Protein AF-A0A2I8AGQ9-F1 (afdb_monomer_lite)

Structure (mmCIF, N/CA/C/O backbone):
data_AF-A0A2I8AGQ9-F1
#
_entry.id   AF-A0A2I8AGQ9-F1
#
loop_
_atom_site.group_PDB
_atom_site.id
_atom_site.type_symbol
_atom_site.label_atom_id
_atom_site.label_alt_id
_atom_site.label_comp_id
_atom_site.label_asym_id
_atom_site.label_entity_id
_atom_site.label_seq_id
_atom_site.pdbx_PDB_ins_code
_atom_site.Cartn_x
_atom_site.Cartn_y
_atom_site.Cartn_z
_atom_site.occupancy
_atom_site.B_iso_or_equiv
_atom_site.auth_seq_id
_atom_site.auth_comp_id
_atom_site.auth_asym_id
_atom_site.auth_atom_id
_atom_site.pdbx_PDB_model_num
ATOM 1 N N . MET A 1 1 ? 28.857 -2.330 -34.653 1.00 51.91 1 MET A N 1
ATOM 2 C CA . MET A 1 1 ? 27.983 -2.149 -33.474 1.00 51.91 1 MET A CA 1
ATOM 3 C C . MET A 1 1 ? 27.878 -3.495 -32.784 1.00 51.91 1 MET A C 1
ATOM 5 O O . MET A 1 1 ? 27.589 -4.466 -33.470 1.00 51.91 1 MET A O 1
ATOM 9 N N . LEU A 1 2 ? 28.209 -3.587 -31.494 1.00 62.34 2 LEU A N 1
ATOM 10 C CA . LEU A 1 2 ? 28.054 -4.830 -30.730 1.00 62.34 2 LEU A CA 1
ATOM 11 C C . LEU A 1 2 ? 26.561 -5.194 -30.757 1.00 62.34 2 LEU A C 1
ATOM 13 O O . LEU A 1 2 ? 25.749 -4.417 -30.266 1.00 62.34 2 LEU A O 1
ATOM 17 N N . GLY A 1 3 ? 26.197 -6.306 -31.401 1.00 67.50 3 GLY A N 1
ATOM 18 C CA . GLY A 1 3 ? 24.812 -6.737 -31.649 1.00 67.50 3 GLY A CA 1
ATOM 19 C C . GLY A 1 3 ? 24.079 -7.238 -30.401 1.00 67.50 3 GLY A C 1
ATOM 20 O O . GLY A 1 3 ? 23.396 -8.252 -30.460 1.00 67.50 3 GLY A O 1
ATOM 21 N N . ILE A 1 4 ? 24.269 -6.565 -29.268 1.00 74.38 4 ILE A N 1
ATOM 22 C CA . ILE A 1 4 ? 23.658 -6.885 -27.980 1.00 74.38 4 ILE A CA 1
ATOM 23 C C . ILE A 1 4 ? 22.471 -5.953 -27.765 1.00 74.38 4 ILE A C 1
ATOM 25 O O . ILE A 1 4 ? 22.631 -4.741 -27.615 1.00 74.38 4 ILE A O 1
ATOM 29 N N . THR A 1 5 ? 21.270 -6.523 -27.743 1.00 85.56 5 THR A N 1
ATOM 30 C CA . THR A 1 5 ? 20.049 -5.796 -27.395 1.00 85.56 5 THR A CA 1
ATOM 31 C C . THR A 1 5 ? 20.006 -5.603 -25.880 1.00 85.56 5 THR A C 1
ATOM 33 O O . THR A 1 5 ? 20.085 -6.576 -25.131 1.00 85.56 5 THR A O 1
ATOM 36 N N . LEU A 1 6 ? 19.855 -4.358 -25.412 1.00 86.88 6 LEU A N 1
ATOM 37 C CA . LEU A 1 6 ? 19.819 -4.017 -23.980 1.00 86.88 6 LEU A CA 1
ATOM 38 C C . LEU A 1 6 ? 18.819 -4.885 -23.199 1.00 86.88 6 LEU A C 1
ATOM 40 O O . LEU A 1 6 ? 19.109 -5.314 -22.090 1.00 86.88 6 LEU A O 1
ATOM 44 N N . GLU A 1 7 ? 17.680 -5.210 -23.803 1.00 88.12 7 GLU A N 1
ATOM 45 C CA . GLU A 1 7 ? 16.611 -6.010 -23.198 1.00 88.12 7 GLU A CA 1
ATOM 46 C C . GLU A 1 7 ? 17.011 -7.461 -22.884 1.00 88.12 7 GLU A C 1
ATOM 48 O O . GLU A 1 7 ? 16.450 -8.094 -21.986 1.00 88.12 7 GLU A O 1
ATOM 53 N N . GLN A 1 8 ? 18.002 -7.988 -23.605 1.00 88.31 8 GLN A N 1
ATOM 54 C CA . GLN A 1 8 ? 18.572 -9.315 -23.370 1.00 88.31 8 GLN A CA 1
ATOM 55 C C . GLN A 1 8 ? 19.642 -9.294 -22.276 1.00 88.31 8 GLN A C 1
ATOM 57 O O . GLN A 1 8 ? 20.049 -10.349 -21.790 1.00 88.31 8 GLN A O 1
ATOM 62 N N . THR A 1 9 ? 20.105 -8.108 -21.870 1.00 93.12 9 THR A N 1
ATOM 63 C CA . THR A 1 9 ? 21.070 -8.002 -20.782 1.00 93.12 9 THR A CA 1
ATOM 64 C C . THR A 1 9 ? 20.404 -8.370 -19.465 1.00 93.12 9 THR A C 1
ATOM 66 O O . THR A 1 9 ? 19.290 -7.942 -19.151 1.00 93.12 9 THR A O 1
ATOM 69 N N . ARG A 1 10 ? 21.131 -9.141 -18.658 1.00 92.44 10 ARG A N 1
ATOM 70 C CA . ARG A 1 10 ? 20.714 -9.507 -17.305 1.00 92.44 10 ARG A CA 1
ATOM 71 C C . ARG A 1 10 ? 20.344 -8.276 -16.472 1.00 92.44 10 ARG A C 1
ATOM 73 O O . ARG A 1 10 ? 19.300 -8.269 -15.833 1.00 92.44 10 ARG A O 1
ATOM 80 N N . VAL A 1 11 ? 21.149 -7.215 -16.570 1.00 93.75 11 VAL A N 1
ATOM 81 C CA . VAL A 1 11 ? 20.942 -5.947 -15.852 1.00 93.75 11 VAL A CA 1
ATOM 82 C C . VAL A 1 11 ? 19.583 -5.325 -16.182 1.00 93.75 11 VAL A C 1
ATOM 84 O O . 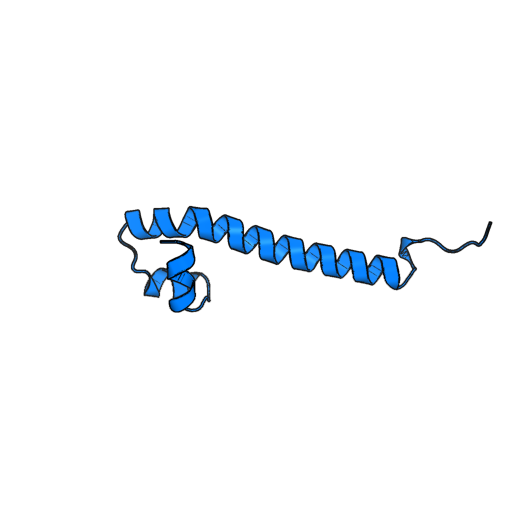VAL A 1 11 ? 18.852 -4.941 -15.275 1.00 93.75 11 VAL A O 1
ATOM 87 N N . TYR A 1 12 ? 19.201 -5.257 -17.462 1.00 93.06 12 TYR A N 1
ATOM 88 C CA . TYR A 1 12 ? 17.896 -4.711 -17.843 1.00 93.06 12 TYR A CA 1
ATOM 89 C C . TYR A 1 12 ? 16.739 -5.574 -17.327 1.00 93.06 12 TYR A C 1
ATOM 91 O O . TYR A 1 12 ? 15.738 -5.045 -16.844 1.00 93.06 12 TYR A O 1
ATOM 99 N N . GLN A 1 13 ? 16.857 -6.900 -17.416 1.00 92.81 13 GLN A N 1
ATOM 100 C CA . GLN A 1 13 ? 15.809 -7.814 -16.954 1.00 92.81 13 GLN A CA 1
ATOM 101 C C . GLN A 1 13 ? 15.601 -7.722 -15.441 1.00 92.81 13 GLN A C 1
ATOM 103 O O . 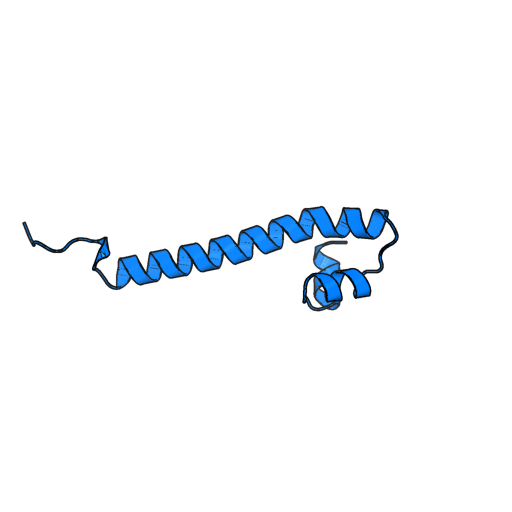GLN A 1 13 ? 14.456 -7.654 -14.988 1.00 92.81 13 GLN A O 1
ATOM 108 N N . GLU A 1 14 ? 16.694 -7.662 -14.680 1.00 94.69 14 GLU A N 1
ATOM 109 C CA . GLU A 1 14 ? 16.680 -7.461 -13.230 1.00 94.69 14 GLU A CA 1
ATOM 110 C C . GLU A 1 14 ? 16.056 -6.108 -12.874 1.00 94.69 14 GLU A C 1
ATOM 112 O O . GLU A 1 14 ? 15.088 -6.071 -12.114 1.00 94.69 14 GLU A O 1
ATOM 117 N N . ALA A 1 15 ? 16.497 -5.016 -13.506 1.00 94.62 15 ALA A N 1
ATOM 118 C CA . ALA A 1 15 ? 15.935 -3.684 -13.280 1.00 94.62 15 ALA A CA 1
ATOM 119 C C . ALA A 1 15 ? 14.434 -3.613 -13.617 1.00 94.62 15 ALA A C 1
ATOM 121 O O . ALA A 1 15 ? 13.645 -3.018 -12.880 1.00 94.62 15 ALA A O 1
ATOM 122 N N . LYS A 1 16 ? 13.998 -4.260 -14.706 1.00 94.69 16 LYS A N 1
ATOM 123 C CA . LYS A 1 16 ? 12.580 -4.324 -15.092 1.00 94.69 16 LYS A CA 1
ATOM 124 C C . LYS A 1 16 ? 11.759 -5.147 -14.095 1.00 94.69 16 LYS A C 1
ATOM 126 O O . LYS A 1 16 ? 10.614 -4.794 -13.814 1.00 94.69 16 LYS A O 1
ATOM 131 N N . ALA A 1 17 ? 12.306 -6.246 -13.577 1.00 95.19 17 ALA A N 1
ATOM 132 C CA . ALA A 1 17 ? 11.650 -7.059 -12.556 1.00 95.19 17 ALA A CA 1
ATOM 133 C C . ALA A 1 17 ? 11.536 -6.306 -11.222 1.00 95.19 17 ALA A C 1
ATOM 135 O O . ALA A 1 17 ? 10.459 -6.285 -10.624 1.00 95.19 17 ALA A O 1
ATOM 136 N N . GLU A 1 18 ? 12.604 -5.629 -10.801 1.00 94.38 18 GLU A N 1
ATOM 137 C CA . GLU A 1 18 ? 12.621 -4.785 -9.607 1.00 94.38 18 GLU A CA 1
ATOM 138 C C . GLU A 1 18 ? 11.626 -3.625 -9.730 1.00 94.38 18 GLU A C 1
ATOM 140 O O . GLU A 1 18 ? 10.843 -3.386 -8.812 1.00 94.38 18 GLU A O 1
ATOM 145 N N . GLY A 1 19 ? 11.579 -2.958 -10.888 1.00 94.31 19 GLY A N 1
ATOM 146 C CA . GLY A 1 19 ? 10.615 -1.894 -11.168 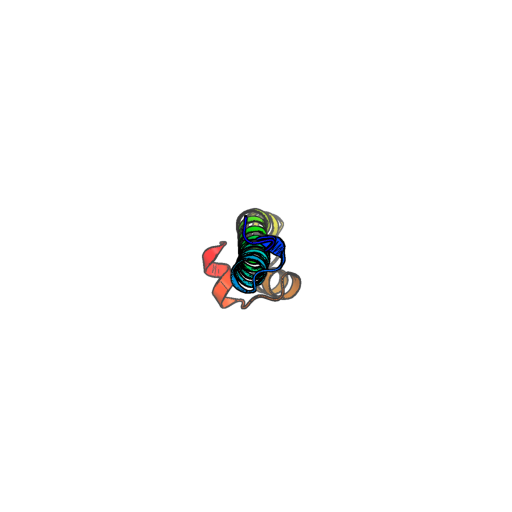1.00 94.31 19 GLY A CA 1
ATOM 147 C C . GLY A 1 19 ? 9.163 -2.368 -11.065 1.00 94.31 19 GLY A C 1
ATOM 148 O O . GLY A 1 19 ? 8.344 -1.701 -10.437 1.00 94.31 19 GLY A O 1
ATOM 149 N N . ARG A 1 20 ? 8.841 -3.556 -11.601 1.00 94.06 20 ARG A N 1
ATOM 150 C CA . ARG A 1 20 ? 7.503 -4.155 -11.436 1.00 94.06 20 ARG A CA 1
ATOM 151 C C . ARG A 1 20 ? 7.180 -4.450 -9.973 1.00 94.06 20 ARG A C 1
ATOM 153 O O . ARG A 1 20 ? 6.062 -4.182 -9.543 1.00 94.06 20 ARG A O 1
ATOM 160 N N . LYS A 1 21 ? 8.142 -4.985 -9.214 1.00 94.88 21 LYS A N 1
ATOM 161 C CA . LYS A 1 21 ? 7.956 -5.276 -7.787 1.00 94.88 21 LYS A CA 1
ATOM 162 C C . LYS A 1 21 ? 7.686 -3.994 -6.993 1.00 94.88 21 LYS A C 1
ATOM 164 O O . LYS A 1 21 ? 6.697 -3.936 -6.270 1.00 94.88 21 LYS A O 1
ATOM 169 N N . LYS A 1 22 ? 8.503 -2.954 -7.196 1.00 93.31 22 LYS A N 1
ATOM 170 C CA . LYS A 1 22 ? 8.322 -1.640 -6.557 1.00 93.31 22 LYS A CA 1
ATOM 171 C C . LYS A 1 22 ? 6.983 -1.007 -6.922 1.00 93.31 22 LYS A C 1
ATOM 173 O O . LYS A 1 22 ? 6.291 -0.529 -6.035 1.00 93.31 22 LYS A O 1
ATOM 178 N N . GLY A 1 23 ? 6.586 -1.060 -8.194 1.00 95.12 23 GLY A N 1
ATOM 179 C CA . GLY A 1 23 ? 5.295 -0.527 -8.635 1.00 95.12 23 GLY A CA 1
ATOM 180 C C . GLY A 1 23 ? 4.102 -1.231 -7.981 1.00 95.12 23 GLY A C 1
ATOM 181 O O . GLY A 1 23 ? 3.145 -0.573 -7.584 1.00 95.12 23 GLY A O 1
ATOM 182 N N . LEU A 1 24 ? 4.169 -2.555 -7.806 1.00 94.31 24 LEU A N 1
ATOM 183 C CA . LEU A 1 24 ? 3.128 -3.309 -7.103 1.00 94.31 24 LEU A CA 1
ATOM 184 C C . LEU A 1 24 ? 3.058 -2.940 -5.613 1.00 94.31 24 LEU A C 1
ATOM 186 O O . LEU A 1 24 ? 1.966 -2.759 -5.077 1.00 94.31 24 LEU A O 1
ATOM 190 N N . GLU A 1 25 ? 4.210 -2.815 -4.951 1.00 92.62 25 GLU A N 1
ATOM 191 C CA . GLU A 1 25 ? 4.285 -2.398 -3.545 1.00 92.62 25 GLU A CA 1
ATOM 192 C C . GLU A 1 25 ? 3.749 -0.971 -3.353 1.00 92.62 25 GLU A C 1
ATOM 194 O O . GLU A 1 25 ? 2.926 -0.745 -2.466 1.00 92.62 25 GLU A O 1
ATOM 199 N N . GLN A 1 26 ? 4.131 -0.032 -4.224 1.00 93.25 26 GLN A N 1
ATOM 200 C CA . GLN A 1 26 ? 3.635 1.348 -4.203 1.00 93.25 26 GLN A CA 1
ATOM 201 C C . GLN A 1 26 ? 2.126 1.422 -4.455 1.00 93.25 26 GLN A C 1
ATOM 203 O O . GLN A 1 26 ? 1.418 2.077 -3.697 1.00 93.25 26 GLN A O 1
ATOM 208 N N . GLY A 1 27 ? 1.612 0.704 -5.457 1.00 94.69 27 GLY A N 1
ATOM 209 C CA . GLY A 1 27 ? 0.175 0.682 -5.735 1.00 94.69 27 GLY A CA 1
ATOM 210 C C . GLY A 1 27 ? -0.639 0.106 -4.573 1.00 94.69 27 GLY A C 1
ATOM 211 O O . GLY A 1 27 ? -1.697 0.633 -4.232 1.00 94.69 27 GLY A O 1
ATOM 212 N N . ARG A 1 28 ? -0.133 -0.943 -3.908 1.00 94.31 28 ARG A N 1
ATOM 213 C CA . ARG A 1 28 ? -0.783 -1.510 -2.717 1.00 94.31 28 ARG A CA 1
ATOM 214 C C . ARG A 1 28 ? -0.815 -0.506 -1.563 1.00 94.31 28 ARG A C 1
ATOM 216 O O . ARG A 1 28 ? -1.848 -0.365 -0.918 1.00 94.31 28 ARG A O 1
ATOM 223 N N . GLU A 1 29 ? 0.288 0.195 -1.324 1.00 94.19 29 GLU A N 1
ATOM 224 C CA . GLU A 1 29 ? 0.392 1.241 -0.301 1.00 94.19 29 GLU A CA 1
ATOM 225 C C . GLU A 1 29 ? -0.581 2.405 -0.564 1.00 94.19 29 GLU A C 1
ATOM 227 O O . GLU A 1 29 ? -1.296 2.830 0.343 1.00 94.19 29 GLU A O 1
ATOM 232 N N . GLU A 1 30 ? -0.652 2.899 -1.802 1.00 95.19 30 GLU A N 1
ATOM 233 C CA . GLU A 1 30 ? -1.556 3.991 -2.183 1.00 95.19 30 GLU A CA 1
ATOM 234 C C . GLU A 1 30 ? -3.029 3.613 -2.002 1.00 95.19 30 GLU A C 1
ATOM 236 O O . GLU A 1 30 ? -3.804 4.397 -1.447 1.00 95.19 30 GLU A O 1
ATOM 241 N N . ILE A 1 31 ? -3.412 2.393 -2.399 1.00 95.19 31 ILE A N 1
ATOM 242 C CA . ILE A 1 31 ? -4.776 1.886 -2.203 1.00 95.19 31 ILE A CA 1
ATOM 243 C C . ILE A 1 31 ? -5.113 1.821 -0.714 1.00 95.19 31 ILE A C 1
ATOM 245 O O . ILE A 1 31 ? -6.172 2.302 -0.315 1.00 95.19 31 ILE A O 1
ATOM 249 N N . LEU A 1 32 ? -4.225 1.266 0.118 1.00 94.62 32 LEU A N 1
ATOM 250 C CA . LEU A 1 32 ? -4.453 1.168 1.563 1.00 94.62 32 LEU A CA 1
ATOM 251 C C . LEU A 1 32 ? -4.618 2.547 2.204 1.00 94.62 32 LEU A C 1
ATOM 253 O O . LEU A 1 32 ? -5.532 2.748 3.001 1.00 94.62 32 LEU A O 1
ATOM 257 N N . ARG A 1 33 ? -3.803 3.522 1.794 1.00 95.25 33 ARG A N 1
ATOM 258 C CA . ARG A 1 33 ? -3.857 4.896 2.307 1.00 95.25 33 ARG A CA 1
ATOM 259 C C . ARG A 1 33 ? -5.200 5.583 2.084 1.00 95.25 33 ARG A C 1
ATOM 261 O O . ARG A 1 33 ? -5.608 6.399 2.904 1.00 95.25 33 ARG A O 1
ATOM 268 N N . VAL A 1 34 ? -5.878 5.272 0.983 1.00 95.62 34 VAL 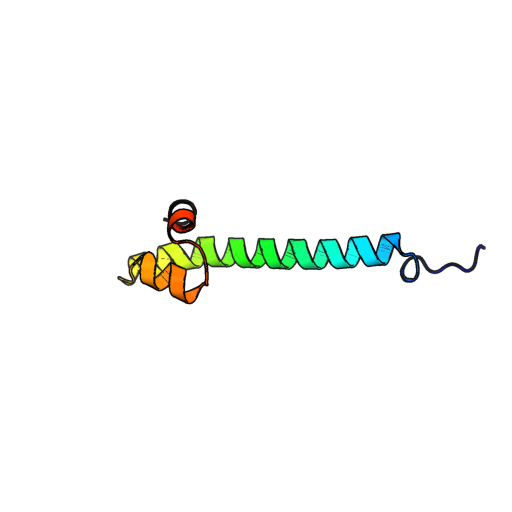A N 1
ATOM 269 C CA . VAL A 1 34 ? -7.190 5.851 0.663 1.00 95.62 34 VAL A CA 1
ATOM 270 C C . VAL A 1 34 ? -8.326 4.985 1.208 1.00 95.62 34 VAL A C 1
ATOM 272 O O . VAL A 1 34 ? -9.285 5.506 1.775 1.00 95.62 34 VAL A O 1
ATOM 275 N N . ALA A 1 35 ? -8.228 3.665 1.057 1.00 95.12 35 ALA A N 1
ATOM 276 C CA . ALA A 1 35 ? -9.295 2.737 1.409 1.00 95.12 35 ALA A CA 1
ATOM 277 C C . ALA A 1 35 ? -9.476 2.593 2.923 1.00 95.12 35 ALA A C 1
ATOM 279 O O . ALA A 1 35 ? -10.614 2.576 3.388 1.00 95.12 35 ALA A O 1
ATOM 280 N N . VAL A 1 36 ? -8.391 2.515 3.703 1.00 95.12 36 VAL A N 1
ATOM 281 C CA . VAL A 1 36 ? -8.479 2.267 5.152 1.00 95.12 36 VAL A CA 1
ATOM 282 C C . VAL A 1 36 ? -9.291 3.356 5.871 1.00 95.12 36 VAL A C 1
ATOM 284 O O . VAL A 1 36 ? -10.261 2.988 6.538 1.00 95.12 36 VAL A O 1
ATOM 287 N N . PRO A 1 37 ? -9.030 4.671 5.697 1.00 94.38 37 PRO A N 1
ATOM 288 C CA . PRO A 1 37 ? -9.846 5.705 6.337 1.00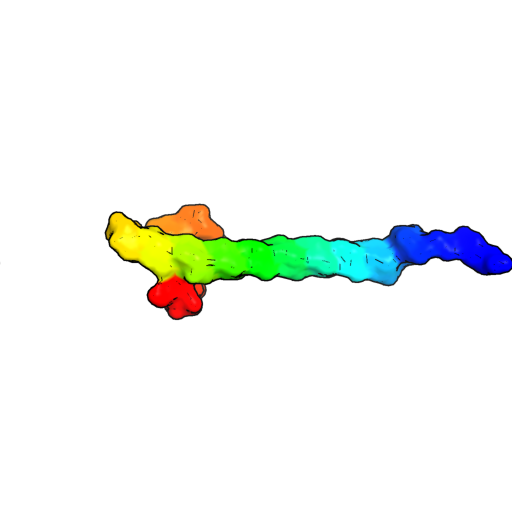 94.38 37 PRO A CA 1
ATOM 289 C C . PRO A 1 37 ? -11.323 5.658 5.931 1.00 94.38 37 PRO A C 1
ATOM 291 O O . PRO A 1 37 ? -12.202 5.934 6.746 1.00 94.38 37 PRO A O 1
ATOM 294 N N . LEU A 1 38 ? -11.620 5.319 4.671 1.00 95.81 38 LEU A N 1
ATOM 295 C CA . LEU A 1 38 ? -12.997 5.207 4.179 1.00 95.81 38 LEU A CA 1
ATOM 296 C C . LEU A 1 38 ? -13.727 4.017 4.810 1.00 95.81 38 LEU A C 1
ATOM 298 O O . LEU A 1 38 ? -14.872 4.155 5.235 1.00 95.81 38 LEU A O 1
ATOM 302 N N . LEU A 1 39 ? -13.058 2.869 4.915 1.00 95.19 39 LEU A N 1
ATOM 303 C CA . LEU A 1 39 ? -13.618 1.664 5.523 1.00 95.19 39 LEU A CA 1
ATOM 304 C C . LEU A 1 39 ? -13.833 1.845 7.029 1.00 95.19 39 LEU A C 1
ATOM 306 O O . LEU A 1 39 ? -14.901 1.495 7.533 1.00 95.19 39 LEU A O 1
ATOM 310 N N . LEU A 1 40 ? -12.891 2.489 7.724 1.00 93.75 40 LEU A N 1
ATOM 311 C CA . LEU A 1 40 ? -13.062 2.875 9.127 1.00 93.75 40 LEU A CA 1
ATOM 312 C C . LEU A 1 40 ? -14.274 3.802 9.304 1.00 93.75 40 LEU A C 1
ATOM 314 O O . LEU A 1 40 ? -15.118 3.560 10.164 1.00 93.75 40 LEU A O 1
ATOM 318 N N . LYS A 1 41 ? -14.425 4.821 8.443 1.00 95.12 41 LYS A N 1
ATOM 319 C CA . LYS A 1 41 ? -15.596 5.721 8.451 1.00 95.12 41 LYS A CA 1
ATOM 320 C C . LYS A 1 41 ? -16.913 5.000 8.167 1.00 95.12 41 LYS A C 1
ATOM 322 O O . LYS A 1 41 ? -17.950 5.438 8.653 1.00 95.12 41 LYS A O 1
ATOM 327 N N . SER A 1 42 ? -16.882 3.909 7.404 1.00 96.12 42 SER A N 1
ATOM 328 C CA . SER A 1 42 ? -18.062 3.074 7.144 1.00 96.12 42 SER A CA 1
ATOM 329 C C . SER A 1 42 ? -18.450 2.164 8.319 1.00 96.12 42 SER A C 1
ATOM 331 O O . SER A 1 42 ? -19.476 1.494 8.253 1.00 96.12 42 SER A O 1
ATOM 333 N N . GLY A 1 43 ? -17.657 2.155 9.398 1.00 94.12 43 GLY A N 1
ATOM 334 C CA . GLY A 1 43 ? -17.904 1.369 10.608 1.00 94.12 43 GLY A CA 1
ATOM 335 C C . GLY A 1 43 ? -17.202 0.010 10.640 1.00 94.12 43 GLY A C 1
ATOM 336 O O . GLY A 1 43 ? -17.451 -0.772 11.554 1.00 94.12 43 GLY A O 1
ATOM 337 N N . MET A 1 44 ? -16.325 -0.285 9.674 1.00 95.50 44 MET A N 1
ATOM 338 C CA . MET A 1 44 ? -15.505 -1.499 9.685 1.00 95.50 44 MET A CA 1
ATOM 339 C C . MET A 1 44 ? -14.361 -1.366 10.704 1.00 95.50 44 MET A C 1
ATOM 341 O O . MET A 1 44 ? -13.760 -0.299 10.825 1.00 95.50 44 MET A O 1
ATOM 345 N N . SER A 1 45 ? -14.040 -2.440 11.431 1.00 95.12 45 SER A N 1
ATOM 346 C CA . SER A 1 45 ? -12.954 -2.428 12.421 1.00 95.12 45 SER A CA 1
ATOM 347 C C . SER A 1 45 ? -11.571 -2.548 11.767 1.00 95.12 45 SER A C 1
ATOM 34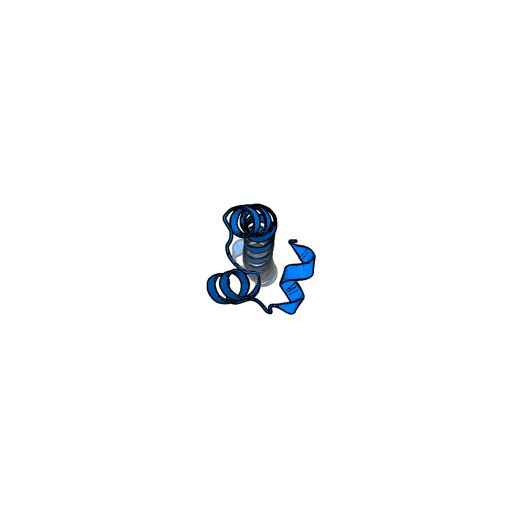9 O O . SER A 1 45 ? -11.427 -3.076 10.662 1.00 95.12 45 SER A O 1
ATOM 351 N N . ALA A 1 46 ? -10.524 -2.092 12.462 1.00 92.62 46 ALA A N 1
ATOM 352 C CA . ALA A 1 46 ? -9.153 -2.179 11.956 1.00 92.62 46 ALA A CA 1
ATOM 353 C C . ALA A 1 46 ? -8.711 -3.638 11.723 1.00 92.62 46 ALA A C 1
ATOM 355 O O . ALA A 1 46 ? -8.000 -3.923 10.763 1.00 92.62 46 ALA A O 1
ATOM 356 N N . GLU A 1 47 ? -9.184 -4.566 12.553 1.00 94.75 47 GLU A N 1
ATOM 357 C CA . GLU A 1 47 ? -8.921 -6.004 12.461 1.00 94.75 47 GLU A CA 1
ATOM 358 C C . GLU A 1 47 ? -9.579 -6.615 11.218 1.00 94.75 47 GLU A C 1
ATOM 360 O O . GLU A 1 47 ? -8.940 -7.376 10.491 1.00 94.75 47 GLU A O 1
ATOM 365 N N . GLN A 1 48 ? -10.831 -6.241 10.929 1.00 95.06 48 GLN A N 1
ATOM 366 C CA . GLN A 1 48 ? -11.549 -6.694 9.732 1.00 95.06 48 GLN A CA 1
ATOM 367 C C . GLN A 1 48 ? -10.870 -6.208 8.448 1.00 95.06 48 GLN A C 1
ATOM 369 O O . GLN A 1 48 ? -10.744 -6.968 7.483 1.00 95.06 48 GLN A O 1
ATOM 374 N N . ILE A 1 49 ? -10.406 -4.955 8.445 1.00 95.00 49 ILE A N 1
ATOM 375 C CA . ILE A 1 49 ? -9.688 -4.362 7.314 1.00 95.00 49 ILE A CA 1
ATOM 376 C C . ILE A 1 49 ? -8.327 -5.050 7.134 1.00 95.00 49 ILE A C 1
ATOM 378 O O . ILE A 1 49 ? -7.994 -5.470 6.025 1.00 95.00 49 ILE A O 1
ATOM 382 N N . ALA A 1 50 ? -7.563 -5.238 8.213 1.00 94.44 50 ALA A N 1
ATOM 383 C CA . ALA A 1 50 ? -6.274 -5.927 8.178 1.00 94.44 50 ALA A CA 1
ATOM 384 C C . ALA A 1 50 ? -6.399 -7.361 7.635 1.00 94.44 50 ALA A C 1
ATOM 386 O O . ALA A 1 50 ? -5.598 -7.781 6.798 1.00 94.44 50 ALA A O 1
ATOM 387 N N . GLN A 1 51 ? -7.453 -8.077 8.039 1.00 95.31 51 GLN A N 1
ATOM 388 C CA . GLN A 1 51 ? -7.778 -9.400 7.514 1.00 95.31 51 GLN A CA 1
ATOM 389 C C . GLN A 1 51 ? -8.112 -9.357 6.013 1.00 95.31 51 GLN A C 1
ATOM 391 O O . GLN A 1 51 ? -7.590 -10.175 5.257 1.00 95.31 51 GLN A O 1
ATOM 396 N N . HIS A 1 52 ? -8.932 -8.400 5.562 1.00 93.56 52 HIS A N 1
ATOM 397 C CA . HIS A 1 52 ? -9.298 -8.255 4.144 1.00 93.56 52 HIS A CA 1
ATOM 398 C C . HIS A 1 52 ? -8.093 -7.971 3.247 1.00 93.56 52 HIS A C 1
ATOM 400 O O . HIS A 1 52 ? -7.986 -8.523 2.152 1.00 93.56 52 HIS A O 1
ATOM 406 N N . PHE A 1 53 ? -7.175 -7.122 3.707 1.00 92.06 53 PHE A N 1
ATOM 407 C CA . PHE A 1 53 ? -5.989 -6.752 2.938 1.00 92.06 53 PHE A CA 1
ATOM 408 C C . PHE A 1 53 ? -4.777 -7.647 3.199 1.00 92.06 53 PHE A C 1
ATOM 410 O O . PHE A 1 53 ? -3.722 -7.417 2.598 1.00 92.06 53 PHE A O 1
ATOM 417 N N . ASN A 1 54 ? -4.923 -8.667 4.052 1.00 93.81 54 ASN A N 1
ATOM 418 C CA . ASN A 1 54 ? -3.860 -9.568 4.492 1.00 93.81 54 ASN A CA 1
ATOM 419 C C . ASN A 1 54 ? -2.591 -8.795 4.903 1.00 93.81 54 ASN A C 1
ATOM 421 O O . ASN A 1 54 ? -1.510 -8.961 4.324 1.00 93.81 54 ASN A O 1
ATOM 425 N N . ILE A 1 55 ? -2.767 -7.870 5.847 1.00 92.00 55 ILE A N 1
ATOM 426 C CA . ILE A 1 55 ? -1.700 -7.071 6.458 1.00 92.00 55 ILE A CA 1
ATOM 427 C C . ILE A 1 55 ? -1.744 -7.229 7.978 1.00 92.00 55 ILE A C 1
ATOM 429 O O . ILE A 1 55 ? -2.770 -7.594 8.547 1.00 92.00 55 ILE A O 1
ATOM 433 N N . ALA A 1 56 ? -0.624 -6.955 8.645 1.00 92.75 56 ALA A N 1
ATOM 434 C CA . ALA A 1 56 ? -0.583 -6.959 10.100 1.00 92.75 56 ALA A CA 1
ATOM 435 C C . ALA A 1 56 ? -1.466 -5.834 10.661 1.00 92.75 56 ALA A C 1
ATOM 437 O O . ALA A 1 56 ? -1.423 -4.707 10.166 1.00 92.75 56 ALA A O 1
ATOM 438 N N . VAL A 1 57 ? -2.218 -6.121 11.727 1.00 90.06 57 VAL A N 1
ATOM 439 C CA . VAL A 1 57 ? -3.053 -5.118 12.415 1.00 90.06 57 VAL A CA 1
ATOM 440 C C . VAL A 1 57 ? -2.201 -3.942 12.904 1.00 90.06 57 VAL A C 1
ATOM 442 O O . VAL A 1 57 ? -2.616 -2.799 12.799 1.00 90.06 57 VAL A O 1
ATOM 445 N N . GLU A 1 58 ? -0.962 -4.193 13.327 1.00 90.75 58 GLU A N 1
ATOM 446 C CA . GLU A 1 58 ? 0.014 -3.163 13.722 1.00 90.75 58 GLU A CA 1
ATOM 447 C C . GLU A 1 58 ? 0.315 -2.161 12.597 1.00 90.75 58 GLU A C 1
ATOM 449 O O . GLU A 1 58 ? 0.547 -0.980 12.842 1.00 90.75 58 GLU A O 1
ATOM 454 N N . SER A 1 59 ? 0.274 -2.612 11.339 1.00 88.25 59 SER A N 1
ATOM 455 C CA . SER A 1 59 ? 0.493 -1.745 10.177 1.00 88.25 59 SER A CA 1
ATOM 456 C C . SER A 1 59 ? -0.690 -0.813 9.904 1.00 88.25 59 SER A C 1
ATOM 458 O O . SER A 1 59 ? -0.537 0.138 9.141 1.00 88.25 59 SER A O 1
ATOM 460 N N . MET A 1 60 ? -1.854 -1.046 10.523 1.00 89.31 60 MET A N 1
ATOM 461 C CA . MET A 1 60 ? -3.040 -0.197 10.370 1.00 89.31 60 MET A CA 1
ATOM 462 C C . MET A 1 60 ? -2.854 1.194 10.968 1.00 89.31 60 MET A C 1
ATOM 464 O O . MET A 1 60 ? -3.463 2.136 10.471 1.00 89.31 60 MET A O 1
ATOM 468 N N . GLU A 1 61 ? -1.985 1.350 11.971 1.00 87.62 61 GLU A N 1
ATOM 469 C CA . GLU A 1 61 ? -1.655 2.659 12.559 1.00 87.62 61 GLU A CA 1
ATOM 470 C C . GLU A 1 61 ? -1.102 3.643 11.520 1.00 87.62 61 GLU A C 1
ATOM 472 O O . GLU A 1 61 ? -1.290 4.848 11.635 1.00 87.62 61 GLU A O 1
ATOM 477 N N . LYS A 1 62 ? -0.480 3.139 10.449 1.00 89.00 62 LYS A N 1
ATOM 478 C CA . LYS A 1 62 ? 0.015 3.962 9.337 1.00 89.00 62 LYS A CA 1
ATOM 479 C C . LYS A 1 62 ? -1.109 4.587 8.497 1.00 89.00 62 LYS A C 1
ATOM 481 O O . LYS A 1 62 ? -0.862 5.556 7.779 1.00 89.00 62 LYS A O 1
ATOM 486 N N . TYR A 1 63 ? -2.308 4.008 8.546 1.00 87.81 63 TYR A N 1
ATOM 487 C CA . TYR A 1 63 ? -3.426 4.326 7.654 1.00 87.81 63 TYR A CA 1
ATOM 488 C C . TYR A 1 63 ? -4.709 4.750 8.385 1.00 87.81 63 TYR A C 1
ATOM 490 O O . TYR A 1 63 ? -5.732 4.943 7.725 1.00 87.81 63 TYR A O 1
ATOM 498 N N . ARG A 1 64 ? -4.676 4.841 9.718 1.00 74.38 64 ARG A N 1
ATOM 499 C CA . ARG A 1 64 ? -5.739 5.451 10.530 1.00 74.38 64 ARG A CA 1
ATOM 500 C C . ARG A 1 64 ? -5.804 6.956 10.284 1.00 74.38 64 ARG A C 1
ATOM 502 O O . ARG A 1 64 ? -6.946 7.463 10.217 1.00 74.38 64 ARG A O 1
#

Radius of gyration: 18.71 Å; chains: 1; bounding box: 46×15×47 Å

Sequence (64 aa):
MLGITLEQTRVYQEAKAEGRKKGLEQGREEILRVAVPLLLKSGMSAEQIAQHFNIAVESMEKYR

pLDDT: mean 91.07, std 8.03, range [51.91, 96.12]

Foldseek 3Di:
DPPDDPCPDPVNVVVVVVVVVVVVVVVLVVCLLPVLVVCVVVVDDLVNVCVVSVHDSVCCVVRD

Secondary structure (DSSP, 8-state):
-----GGGSHHHHHHHHHHHHHHHHHHHHHHHHHHHHHHHHTT--HHHHHHHHT--GGGGGGT-